Protein AF-A0A7W0R6V9-F1 (afdb_monomer_lite)

pLDDT: mean 82.75, std 11.24, range [44.81, 97.88]

Secondary structure (DSSP, 8-state):
-HHHHHHHHHHHHHHHHH-S-SS-PPPGGG-SEEEE-SHHHHTS-HHHHHHHHHHHHT-TTTTTTTSTT-EEEEETT--HHHHHHHTTT-HHHHHHHHHHHTEE-

Radius of gyration: 14.43 Å; chains: 1; bounding box: 35×31×29 Å

Structure (mmCIF, N/CA/C/O backbone):
data_AF-A0A7W0R6V9-F1
#
_entry.id   AF-A0A7W0R6V9-F1
#
loop_
_atom_site.group_PDB
_atom_site.id
_atom_site.type_symbol
_atom_site.label_atom_id
_atom_site.label_alt_id
_atom_site.label_comp_id
_atom_site.label_asym_id
_atom_site.label_entity_id
_atom_site.label_seq_id
_atom_site.pdbx_PDB_ins_code
_atom_site.Cartn_x
_atom_site.Cartn_y
_atom_site.Cartn_z
_atom_site.occupancy
_atom_site.B_iso_or_equiv
_atom_site.auth_seq_id
_atom_site.auth_comp_id
_atom_site.auth_asym_id
_atom_site.auth_atom_id
_atom_site.pdbx_PDB_model_num
ATOM 1 N N . ALA A 1 1 ? 10.559 5.912 6.736 1.00 79.06 1 ALA A N 1
ATOM 2 C CA . ALA A 1 1 ? 10.717 5.943 5.265 1.00 79.06 1 ALA A CA 1
ATOM 3 C C . ALA A 1 1 ? 11.698 4.894 4.729 1.00 79.06 1 ALA A C 1
ATOM 5 O O . ALA A 1 1 ? 11.279 4.051 3.948 1.00 79.06 1 ALA A O 1
ATOM 6 N N . LEU A 1 2 ? 12.970 4.881 5.154 1.00 86.06 2 LEU A N 1
ATOM 7 C CA . LEU A 1 2 ? 14.030 4.066 4.528 1.00 86.06 2 LEU A CA 1
ATOM 8 C C . LEU A 1 2 ? 13.695 2.574 4.323 1.00 86.06 2 LEU A C 1
ATOM 10 O O . LEU A 1 2 ? 13.941 2.042 3.246 1.00 86.06 2 LEU A O 1
ATOM 14 N N . ALA A 1 3 ? 13.107 1.904 5.320 1.00 85.19 3 ALA A N 1
ATOM 15 C CA . ALA A 1 3 ? 12.737 0.491 5.202 1.00 85.19 3 ALA A CA 1
ATOM 16 C C . ALA A 1 3 ? 11.743 0.228 4.051 1.00 85.19 3 ALA A C 1
ATOM 18 O O . ALA A 1 3 ? 11.921 -0.722 3.292 1.00 85.19 3 ALA A O 1
ATOM 19 N N . VAL A 1 4 ? 10.742 1.102 3.886 1.00 86.12 4 VAL A N 1
ATOM 20 C CA . VAL A 1 4 ? 9.757 1.035 2.792 1.00 86.12 4 VAL A CA 1
ATOM 21 C C . VAL A 1 4 ? 10.453 1.226 1.446 1.00 86.12 4 VAL A C 1
ATOM 23 O O . VAL A 1 4 ? 10.266 0.431 0.529 1.00 86.12 4 VAL A O 1
ATOM 26 N N . MET A 1 5 ? 11.329 2.226 1.359 1.00 88.12 5 MET A N 1
ATOM 27 C CA . MET A 1 5 ? 12.093 2.536 0.149 1.00 88.12 5 MET A CA 1
ATOM 28 C C . MET A 1 5 ? 12.997 1.383 -0.289 1.00 88.12 5 MET A C 1
ATOM 30 O O . MET A 1 5 ? 13.034 1.023 -1.466 1.00 88.12 5 MET A O 1
ATOM 34 N N . LEU A 1 6 ? 13.714 0.777 0.661 1.00 87.88 6 LEU A N 1
ATOM 35 C CA . LEU A 1 6 ? 14.577 -0.374 0.404 1.00 87.88 6 LEU A CA 1
ATOM 36 C C . LEU A 1 6 ? 13.771 -1.589 -0.052 1.00 87.88 6 LEU A C 1
ATOM 38 O O . LEU A 1 6 ? 14.161 -2.235 -1.024 1.00 87.88 6 LEU A O 1
ATOM 42 N N . ALA A 1 7 ? 12.652 -1.882 0.615 1.00 85.69 7 ALA A N 1
ATOM 43 C CA . ALA A 1 7 ? 11.776 -2.985 0.235 1.00 85.69 7 ALA A CA 1
ATOM 44 C C . ALA A 1 7 ? 11.259 -2.812 -1.201 1.00 85.69 7 ALA A C 1
ATOM 46 O O . ALA A 1 7 ? 11.374 -3.730 -2.015 1.00 85.69 7 ALA A O 1
ATOM 47 N N . LEU A 1 8 ? 10.781 -1.612 -1.534 1.00 83.44 8 LEU A N 1
ATOM 48 C CA . LEU A 1 8 ? 10.223 -1.302 -2.845 1.00 83.44 8 LEU A CA 1
ATOM 49 C C . LEU A 1 8 ? 11.283 -1.381 -3.955 1.00 83.44 8 LEU A C 1
ATOM 51 O O . LEU A 1 8 ? 11.097 -2.073 -4.956 1.00 83.44 8 LEU A O 1
ATOM 55 N N . ARG A 1 9 ? 12.446 -0.750 -3.757 1.00 86.69 9 ARG A N 1
ATOM 56 C CA . ARG A 1 9 ? 13.560 -0.799 -4.719 1.00 86.69 9 ARG A CA 1
ATOM 57 C C . ARG A 1 9 ? 14.101 -2.217 -4.900 1.00 86.69 9 ARG A C 1
ATOM 59 O O . ARG A 1 9 ? 14.455 -2.592 -6.017 1.00 86.69 9 ARG A O 1
ATOM 66 N N . ARG A 1 10 ? 14.162 -3.016 -3.829 1.00 83.88 10 ARG A N 1
ATOM 67 C CA . ARG A 1 10 ? 14.562 -4.430 -3.901 1.00 83.88 10 ARG A CA 1
ATOM 68 C C . ARG A 1 10 ? 13.572 -5.243 -4.729 1.00 83.88 10 ARG A C 1
ATOM 70 O O . ARG A 1 10 ? 14.018 -6.058 -5.528 1.00 83.88 10 ARG A O 1
ATOM 77 N N . HIS A 1 11 ? 12.271 -5.016 -4.561 1.00 81.31 11 HIS A N 1
ATOM 78 C CA . HIS A 1 11 ? 11.234 -5.708 -5.325 1.00 81.31 11 HIS A CA 1
ATOM 79 C C . HIS A 1 11 ? 11.332 -5.396 -6.823 1.00 81.31 11 HIS A C 1
ATOM 81 O O . HIS A 1 11 ? 11.478 -6.307 -7.633 1.00 81.31 11 HIS A O 1
ATOM 87 N N . VAL A 1 12 ? 11.385 -4.108 -7.175 1.00 80.75 12 VAL A N 1
ATOM 88 C CA . VAL A 1 12 ? 11.525 -3.649 -8.566 1.00 80.75 12 VAL A CA 1
ATOM 89 C C . VAL A 1 12 ? 12.796 -4.201 -9.225 1.00 80.75 12 VAL A C 1
ATOM 91 O O . VAL A 1 12 ? 12.767 -4.661 -10.364 1.00 80.75 12 VAL A O 1
ATOM 94 N N . ARG A 1 13 ? 13.929 -4.199 -8.508 1.00 81.44 13 ARG A N 1
ATOM 95 C CA . ARG A 1 13 ? 15.184 -4.781 -9.015 1.00 81.44 13 ARG A CA 1
ATOM 96 C C . ARG A 1 13 ? 15.109 -6.296 -9.172 1.00 81.44 13 ARG A C 1
ATOM 98 O O . ARG A 1 13 ? 15.655 -6.818 -10.137 1.00 81.44 13 ARG A O 1
ATOM 105 N N . ALA A 1 14 ? 14.475 -6.997 -8.233 1.00 77.50 14 ALA A N 1
ATOM 106 C CA . ALA A 1 14 ? 14.317 -8.445 -8.310 1.00 77.50 14 ALA A CA 1
ATOM 107 C C . ALA A 1 14 ? 13.486 -8.841 -9.537 1.00 77.50 14 ALA A C 1
ATOM 109 O O . ALA A 1 14 ? 13.868 -9.759 -10.255 1.00 77.50 14 ALA A O 1
ATOM 110 N N . GLU A 1 15 ? 12.413 -8.109 -9.830 1.00 74.69 15 GLU A N 1
ATOM 111 C CA . GLU A 1 15 ? 11.634 -8.327 -11.048 1.00 74.69 15 GLU A CA 1
ATOM 112 C C . GLU A 1 15 ? 12.468 -8.084 -12.314 1.00 74.69 15 GLU A C 1
ATOM 114 O O . GLU A 1 15 ? 12.468 -8.918 -13.216 1.00 74.69 15 GLU A O 1
ATOM 119 N N . ALA A 1 16 ? 13.239 -6.992 -12.363 1.00 74.31 16 ALA A N 1
ATOM 120 C CA . ALA A 1 16 ? 14.111 -6.697 -13.500 1.00 74.31 16 ALA A CA 1
ATOM 121 C C . ALA A 1 16 ? 15.201 -7.767 -13.720 1.00 74.31 16 ALA A C 1
ATOM 123 O O . ALA A 1 16 ? 15.566 -8.043 -14.858 1.00 74.31 16 ALA A O 1
ATOM 124 N N . ALA A 1 17 ? 15.720 -8.366 -12.644 1.00 75.12 17 ALA A N 1
ATOM 125 C CA . ALA A 1 17 ? 16.790 -9.361 -12.706 1.00 75.12 17 ALA A CA 1
ATOM 126 C C . ALA A 1 17 ? 16.294 -10.784 -13.013 1.00 75.12 17 ALA A C 1
ATOM 128 O O . ALA A 1 17 ? 16.988 -11.540 -13.690 1.00 75.12 17 ALA A O 1
ATOM 129 N N . TYR A 1 18 ? 15.119 -11.168 -12.506 1.00 68.31 18 TYR A N 1
ATOM 130 C CA . TYR A 1 18 ? 14.650 -12.561 -12.540 1.00 68.31 18 TYR A CA 1
ATOM 131 C C . TYR A 1 18 ? 13.389 -12.778 -13.388 1.00 68.31 18 TYR A C 1
ATOM 133 O O . TYR A 1 18 ? 12.999 -13.929 -13.614 1.00 68.31 18 TYR A O 1
ATOM 141 N N . GLY A 1 19 ? 12.776 -11.697 -13.882 1.00 66.25 19 GLY A N 1
ATOM 142 C CA . GLY A 1 19 ? 11.457 -11.704 -14.507 1.00 66.25 19 GLY A CA 1
ATOM 143 C C . GLY A 1 19 ? 10.338 -11.973 -13.497 1.00 66.25 19 GLY A C 1
ATOM 144 O O . GLY A 1 19 ? 10.578 -12.269 -12.324 1.00 66.25 19 GLY A O 1
ATOM 145 N N . VAL A 1 20 ? 9.084 -11.913 -13.951 1.00 63.28 20 VAL A N 1
ATOM 146 C CA . VAL A 1 20 ? 7.935 -12.330 -13.135 1.00 63.28 20 VAL A CA 1
ATOM 147 C C . VAL A 1 20 ? 7.888 -13.863 -13.103 1.00 63.28 20 VAL A C 1
ATOM 149 O O . VAL A 1 20 ? 7.244 -14.500 -13.936 1.00 63.28 20 VAL A O 1
ATOM 152 N N . ARG A 1 21 ? 8.604 -14.497 -12.171 1.00 53.47 21 ARG A N 1
ATOM 153 C CA . ARG A 1 21 ? 8.571 -15.960 -12.026 1.00 53.47 21 ARG A CA 1
ATOM 154 C C . ARG A 1 21 ? 7.488 -16.406 -11.044 1.00 53.47 21 ARG A C 1
ATOM 156 O O . ARG A 1 21 ? 7.562 -16.101 -9.862 1.00 53.47 21 ARG A O 1
ATOM 163 N N . GLY A 1 22 ? 6.550 -17.208 -11.556 1.00 52.66 22 GLY A N 1
ATOM 164 C CA . GLY A 1 22 ? 5.825 -18.225 -10.786 1.00 52.66 22 GLY A CA 1
ATOM 165 C C . GLY A 1 22 ? 4.753 -17.730 -9.816 1.00 52.66 22 GLY A C 1
ATOM 166 O O . GLY A 1 22 ? 4.922 -17.923 -8.625 1.00 52.66 22 GLY A O 1
ATOM 167 N N . THR A 1 23 ? 3.677 -17.148 -10.362 1.00 44.81 23 THR A N 1
ATOM 168 C CA . THR A 1 23 ? 2.240 -17.216 -9.977 1.00 44.81 23 THR A CA 1
ATOM 169 C C . THR A 1 23 ? 1.584 -15.899 -10.393 1.00 44.81 23 THR A C 1
ATOM 171 O O . THR A 1 23 ? 1.609 -14.950 -9.624 1.00 44.81 23 THR A O 1
ATOM 174 N N . ALA A 1 24 ? 1.050 -15.817 -11.618 1.00 50.25 24 ALA A N 1
ATOM 175 C CA . ALA A 1 24 ? 0.126 -14.759 -12.070 1.00 50.25 24 ALA A CA 1
ATOM 176 C C . ALA A 1 24 ? 0.461 -13.293 -11.672 1.00 50.25 24 ALA A C 1
ATOM 178 O O . ALA A 1 24 ? -0.443 -12.493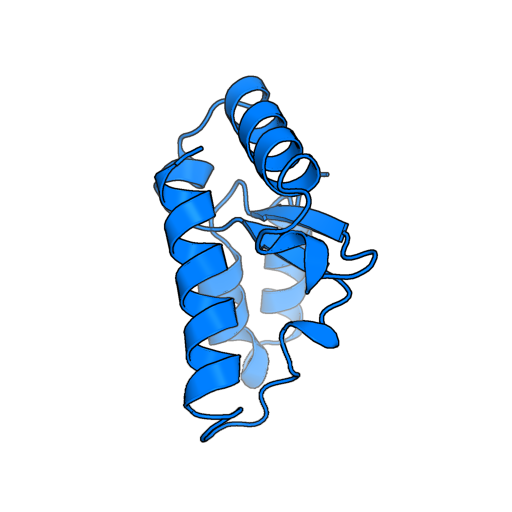 -11.443 1.00 50.25 24 ALA A O 1
ATOM 179 N N . GLY A 1 25 ? 1.742 -12.930 -11.551 1.00 53.47 25 GLY A N 1
ATOM 180 C CA . GLY A 1 25 ? 2.148 -11.607 -11.081 1.00 53.47 25 GLY A CA 1
ATOM 181 C C . GLY A 1 25 ? 2.111 -10.587 -12.213 1.00 53.47 25 GLY A C 1
ATOM 182 O O . GLY A 1 25 ? 2.824 -10.729 -13.202 1.00 53.47 25 GLY A O 1
ATOM 183 N N . ALA A 1 26 ? 1.294 -9.548 -12.085 1.00 60.81 26 ALA A N 1
ATOM 184 C CA . ALA A 1 26 ? 1.444 -8.366 -12.921 1.00 60.81 26 ALA A CA 1
ATOM 185 C C . ALA A 1 26 ? 2.820 -7.735 -12.636 1.00 60.81 26 ALA A C 1
ATOM 187 O O . ALA A 1 26 ? 3.259 -7.700 -11.486 1.00 60.81 26 ALA A O 1
ATOM 188 N N . SER A 1 27 ? 3.505 -7.256 -13.675 1.00 73.44 27 SER A N 1
ATOM 189 C CA . SER A 1 27 ? 4.753 -6.502 -13.518 1.00 73.44 27 SER A CA 1
ATOM 190 C C . SER A 1 27 ? 4.532 -5.319 -12.572 1.00 73.44 27 SER A C 1
ATOM 192 O O . SER A 1 27 ? 3.490 -4.662 -12.663 1.00 73.44 27 SER A O 1
ATOM 194 N N . ALA A 1 28 ? 5.509 -4.966 -11.733 1.00 73.62 28 ALA A N 1
ATOM 195 C CA . ALA A 1 28 ? 5.464 -3.723 -10.966 1.00 73.62 28 ALA A CA 1
ATOM 196 C C . ALA A 1 28 ? 5.263 -2.519 -11.897 1.00 73.62 28 ALA A C 1
ATOM 198 O O . ALA A 1 28 ? 4.549 -1.590 -11.549 1.00 73.62 28 ALA A O 1
ATOM 199 N N . ARG A 1 29 ? 5.784 -2.564 -13.130 1.00 76.38 29 ARG A N 1
ATOM 200 C CA . ARG A 1 29 ? 5.557 -1.518 -14.139 1.00 76.38 29 ARG A CA 1
ATOM 201 C C . ARG A 1 29 ? 4.095 -1.394 -14.581 1.00 76.38 29 ARG A C 1
ATOM 203 O O . ARG A 1 29 ? 3.686 -0.335 -15.035 1.00 76.38 29 ARG A O 1
ATOM 210 N N . SER A 1 30 ? 3.319 -2.468 -14.473 1.00 77.75 30 SER A N 1
ATOM 211 C CA . SER A 1 30 ? 1.880 -2.470 -14.768 1.00 77.75 30 SER A CA 1
ATOM 212 C C . SER A 1 30 ? 1.007 -2.190 -13.544 1.00 77.75 30 SER A C 1
ATOM 214 O O . SER A 1 30 ? -0.216 -2.153 -13.664 1.00 77.75 30 SER A O 1
ATOM 216 N N . ALA A 1 31 ? 1.604 -2.014 -12.362 1.00 80.88 31 ALA A N 1
ATOM 217 C CA . ALA A 1 31 ? 0.850 -1.730 -11.155 1.00 80.88 31 ALA A CA 1
ATOM 218 C C . ALA A 1 31 ? 0.342 -0.283 -11.179 1.00 80.88 31 ALA A C 1
ATOM 220 O O . ALA A 1 31 ? 1.125 0.659 -11.115 1.00 80.88 31 ALA A O 1
ATOM 221 N N . SER A 1 32 ? -0.979 -0.115 -11.205 1.00 84.56 32 SER A N 1
ATOM 222 C CA . SER A 1 32 ? -1.636 1.188 -11.041 1.00 84.56 32 SER A CA 1
ATOM 223 C C . SER A 1 32 ? -1.822 1.582 -9.572 1.00 84.56 32 SER A C 1
ATOM 225 O O . SER A 1 32 ? -2.259 2.690 -9.274 1.00 84.56 32 SER A O 1
ATOM 227 N N . THR A 1 33 ? -1.542 0.675 -8.632 1.00 87.00 33 THR A N 1
ATOM 228 C CA . THR A 1 33 ? -1.725 0.911 -7.197 1.00 87.00 33 THR A CA 1
ATOM 229 C C . THR A 1 33 ? -0.638 0.211 -6.393 1.00 87.00 33 THR A C 1
ATOM 231 O O . THR A 1 33 ? -0.342 -0.965 -6.601 1.00 87.00 33 THR A O 1
ATOM 234 N N . VAL A 1 34 ? -0.075 0.936 -5.434 1.00 88.00 34 VAL A N 1
ATOM 235 C CA . VAL A 1 34 ? 0.914 0.478 -4.464 1.00 88.00 34 VAL A CA 1
ATOM 236 C C . VAL A 1 34 ? 0.285 0.593 -3.088 1.00 88.00 34 VAL A C 1
ATOM 238 O O . VAL A 1 34 ? -0.097 1.681 -2.663 1.00 88.00 34 VAL A O 1
ATOM 241 N N . ILE A 1 35 ? 0.198 -0.522 -2.367 1.00 89.19 35 ILE A N 1
ATOM 242 C CA . ILE A 1 35 ? -0.311 -0.505 -0.998 1.00 89.19 35 ILE A CA 1
ATOM 243 C C . ILE A 1 35 ? 0.835 -0.742 -0.025 1.00 89.19 35 ILE A C 1
ATOM 245 O O . ILE A 1 35 ? 1.453 -1.807 -0.001 1.00 89.19 35 ILE A O 1
ATOM 249 N N . LEU A 1 36 ? 1.094 0.259 0.809 1.00 89.62 36 LEU A N 1
ATOM 250 C CA . LEU A 1 36 ? 1.990 0.159 1.946 1.00 89.62 36 LEU A CA 1
ATOM 251 C C . LEU A 1 36 ? 1.254 -0.600 3.055 1.00 89.62 36 LEU A C 1
ATOM 253 O O . LEU A 1 36 ? 0.328 -0.075 3.672 1.00 89.62 36 LEU A O 1
ATOM 257 N N . SER A 1 37 ? 1.674 -1.834 3.329 1.00 86.69 37 SER A N 1
ATOM 258 C CA . SER A 1 37 ? 1.172 -2.645 4.446 1.00 86.69 37 SER A CA 1
ATOM 259 C C . SER A 1 37 ? 2.330 -3.166 5.305 1.00 86.69 37 SER A C 1
ATOM 261 O O . SER A 1 37 ? 3.473 -3.240 4.851 1.00 86.69 37 SER A O 1
ATOM 263 N N . GLY A 1 38 ? 2.064 -3.488 6.572 1.00 83.25 38 GLY A N 1
ATOM 264 C CA . GLY A 1 38 ? 3.071 -3.970 7.522 1.00 83.25 38 GLY A CA 1
ATOM 265 C C . GLY A 1 38 ? 2.874 -3.452 8.944 1.00 83.25 38 GLY A C 1
ATOM 266 O O . GLY A 1 38 ? 2.173 -2.467 9.178 1.00 83.25 38 GLY A O 1
ATOM 267 N N . GLY A 1 39 ? 3.555 -4.080 9.909 1.00 77.31 39 GLY A N 1
ATOM 268 C CA . GLY A 1 39 ? 3.516 -3.660 11.315 1.00 77.31 39 GLY A CA 1
ATOM 269 C C . GLY A 1 39 ? 4.000 -2.220 11.534 1.00 77.31 39 GLY A C 1
ATOM 270 O O . GLY A 1 39 ? 3.413 -1.489 12.324 1.00 77.31 39 GLY A O 1
ATOM 271 N N . SER A 1 40 ? 5.005 -1.772 10.777 1.00 78.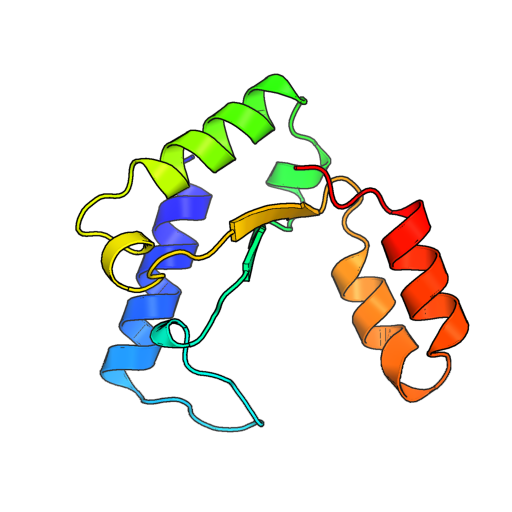25 40 SER A N 1
ATOM 272 C CA . SER A 1 40 ? 5.513 -0.394 10.840 1.00 78.25 40 SER A CA 1
ATOM 273 C C . SER A 1 40 ? 4.493 0.651 10.380 1.00 78.25 40 SER A C 1
ATOM 275 O O . SER A 1 40 ? 4.515 1.769 10.877 1.00 78.25 40 SER A O 1
ATOM 277 N N . ILE A 1 41 ? 3.580 0.295 9.473 1.00 86.69 41 ILE A N 1
ATOM 278 C CA . ILE A 1 41 ? 2.508 1.178 8.986 1.00 86.69 41 ILE A CA 1
ATOM 279 C C . ILE A 1 41 ? 1.292 1.102 9.910 1.00 86.69 41 ILE A C 1
ATOM 281 O O . ILE A 1 41 ? 0.687 2.130 10.222 1.00 86.69 41 ILE A O 1
ATOM 285 N N . ARG A 1 42 ? 0.980 -0.093 10.429 1.00 84.62 42 ARG A N 1
ATOM 286 C CA . ARG A 1 42 ? -0.096 -0.308 11.405 1.00 84.62 42 ARG A CA 1
ATOM 287 C C . ARG A 1 42 ? 0.062 0.579 12.639 1.00 84.62 42 ARG A C 1
ATOM 289 O O . ARG A 1 42 ? -0.919 1.168 13.080 1.00 84.62 42 ARG A O 1
ATOM 296 N N . TYR A 1 43 ? 1.281 0.701 13.159 1.00 87.50 43 TYR A N 1
ATOM 297 C CA . TYR A 1 43 ? 1.561 1.489 14.365 1.00 87.50 43 TYR A CA 1
ATOM 298 C C . TYR A 1 43 ? 2.021 2.927 14.086 1.00 87.50 43 TYR A C 1
ATOM 300 O O . TYR A 1 43 ? 2.211 3.689 15.029 1.00 87.50 43 TYR A O 1
ATOM 308 N N . ALA A 1 44 ? 2.184 3.314 12.818 1.00 89.31 44 ALA A N 1
ATOM 309 C CA . ALA A 1 44 ? 2.496 4.692 12.457 1.00 89.31 44 ALA A CA 1
ATOM 310 C C . ALA A 1 44 ? 1.297 5.618 12.712 1.00 89.31 44 ALA A C 1
ATOM 312 O O . ALA A 1 44 ? 0.148 5.265 12.426 1.00 89.31 44 ALA A O 1
ATOM 313 N N . SER A 1 45 ? 1.578 6.826 13.199 1.00 91.75 45 SER A N 1
ATOM 314 C CA . SER A 1 45 ? 0.595 7.904 13.275 1.00 91.75 45 SER A CA 1
ATOM 315 C C . SER A 1 45 ? 0.147 8.340 11.868 1.00 91.75 45 SER A C 1
ATOM 317 O O . SER A 1 45 ? 0.851 8.082 10.886 1.00 91.75 45 SER A O 1
ATOM 319 N N . PRO A 1 46 ? -0.998 9.036 11.727 1.00 90.25 46 PRO A N 1
ATOM 320 C CA . PRO A 1 46 ? -1.433 9.565 10.433 1.00 90.25 46 PRO A CA 1
ATOM 321 C C . PRO A 1 46 ? -0.375 10.443 9.747 1.00 90.25 46 PRO A C 1
ATOM 323 O O . PRO A 1 46 ? -0.118 10.265 8.561 1.00 90.25 46 PRO A O 1
ATOM 326 N N . ALA A 1 47 ? 0.304 11.316 10.501 1.00 92.06 47 ALA A N 1
ATOM 327 C CA . ALA A 1 47 ? 1.379 12.159 9.974 1.00 92.06 47 ALA A CA 1
ATOM 328 C C . ALA A 1 47 ? 2.562 11.324 9.457 1.00 92.06 47 ALA A C 1
ATOM 330 O O . ALA A 1 47 ? 3.029 11.531 8.342 1.00 92.06 47 ALA A O 1
ATOM 331 N N . GLN A 1 48 ? 2.979 10.303 10.213 1.00 91.94 48 GLN A N 1
ATOM 332 C CA . GLN A 1 48 ? 4.050 9.398 9.790 1.00 91.94 48 GLN A CA 1
ATOM 333 C C . GLN A 1 48 ? 3.679 8.613 8.526 1.00 91.94 48 GLN A C 1
ATOM 335 O O . GLN A 1 48 ? 4.540 8.342 7.694 1.00 91.94 48 GLN A O 1
ATOM 340 N N . ARG A 1 49 ? 2.407 8.237 8.351 1.00 91.62 49 ARG A N 1
ATOM 341 C CA . ARG A 1 49 ? 1.939 7.577 7.121 1.00 91.62 49 ARG A CA 1
ATOM 342 C C . ARG A 1 49 ? 1.954 8.527 5.930 1.00 91.62 49 ARG A C 1
ATOM 344 O O . ARG A 1 49 ? 2.443 8.132 4.877 1.00 91.62 49 ARG A O 1
ATOM 351 N N . ALA A 1 50 ? 1.502 9.767 6.108 1.00 90.94 50 ALA A N 1
ATOM 352 C CA . ALA A 1 50 ? 1.578 10.789 5.067 1.00 90.94 50 ALA A CA 1
ATOM 353 C C . ALA A 1 50 ? 3.034 11.043 4.635 1.00 90.94 50 ALA A C 1
ATOM 355 O O . ALA A 1 50 ? 3.324 11.080 3.443 1.00 90.94 50 ALA A O 1
ATOM 356 N N . GLU A 1 51 ? 3.974 11.106 5.583 1.00 91.62 51 GLU A N 1
ATOM 357 C CA . GLU A 1 51 ? 5.411 11.199 5.289 1.00 91.62 51 GLU A CA 1
ATOM 358 C C . GLU A 1 51 ? 5.939 9.979 4.519 1.00 91.62 51 GLU A C 1
ATOM 360 O O . GLU A 1 51 ? 6.789 10.118 3.641 1.00 91.62 51 GLU A O 1
ATOM 365 N N . LEU A 1 52 ? 5.450 8.769 4.820 1.00 90.25 52 LEU A N 1
ATOM 366 C CA . LEU A 1 52 ? 5.812 7.563 4.069 1.00 90.25 52 LEU A CA 1
ATOM 367 C C . LEU A 1 52 ? 5.301 7.616 2.628 1.00 90.25 52 LEU A C 1
ATOM 369 O O . LEU A 1 52 ? 6.059 7.287 1.717 1.00 90.25 52 LEU A O 1
ATOM 373 N N . VAL A 1 53 ? 4.047 8.027 2.428 1.00 90.62 53 VAL A N 1
ATOM 374 C CA . VAL A 1 53 ? 3.454 8.203 1.096 1.00 90.62 53 VAL A CA 1
ATOM 375 C C . VAL A 1 53 ? 4.23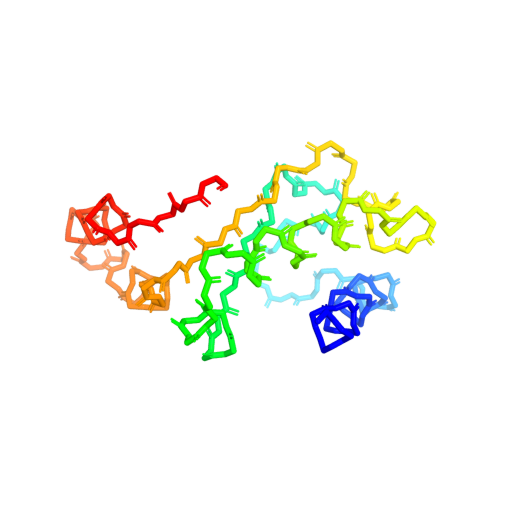9 9.253 0.315 1.00 90.62 53 VAL A C 1
ATOM 377 O O . VAL A 1 53 ? 4.702 8.964 -0.788 1.00 90.62 53 VAL A O 1
ATOM 380 N N . ALA A 1 54 ? 4.487 10.421 0.914 1.00 90.81 54 ALA A N 1
ATOM 381 C CA . ALA A 1 54 ? 5.280 11.487 0.310 1.00 90.81 54 ALA A CA 1
ATOM 382 C C . ALA A 1 54 ? 6.684 11.002 -0.076 1.00 90.81 54 ALA A C 1
ATOM 384 O O . ALA A 1 54 ? 7.108 11.204 -1.206 1.00 90.81 54 ALA A O 1
ATOM 385 N N . ALA A 1 55 ? 7.372 10.262 0.798 1.00 90.06 55 ALA A N 1
ATOM 386 C CA . ALA A 1 55 ? 8.701 9.730 0.501 1.00 90.06 55 ALA A CA 1
ATOM 387 C C . ALA A 1 55 ? 8.722 8.762 -0.698 1.00 90.06 55 ALA A C 1
ATOM 389 O O . ALA A 1 55 ? 9.690 8.749 -1.456 1.00 90.06 55 ALA A O 1
ATOM 390 N N . VAL A 1 56 ? 7.671 7.954 -0.886 1.00 88.56 56 VAL A N 1
ATOM 391 C CA . VAL A 1 56 ? 7.536 7.083 -2.067 1.00 88.56 56 VAL A CA 1
ATOM 392 C C . VAL A 1 56 ? 7.233 7.914 -3.314 1.00 88.56 56 VAL A C 1
ATOM 394 O O . VAL A 1 56 ? 7.826 7.682 -4.369 1.00 88.56 56 VAL A O 1
ATOM 397 N N . LEU A 1 57 ? 6.347 8.907 -3.196 1.00 87.62 57 LEU A N 1
ATOM 398 C CA . LEU A 1 57 ? 6.017 9.831 -4.280 1.00 87.62 57 LEU A CA 1
ATOM 399 C C . LEU A 1 57 ? 7.212 10.715 -4.679 1.00 87.62 57 LEU A C 1
ATOM 401 O O . LEU A 1 57 ? 7.356 11.071 -5.845 1.00 87.62 57 LEU A O 1
ATOM 405 N N . ASP A 1 58 ? 8.130 11.013 -3.772 1.00 88.94 58 ASP A N 1
ATOM 406 C CA . ASP A 1 58 ? 9.324 11.805 -4.065 1.00 88.94 58 ASP A CA 1
ATOM 407 C C . ASP A 1 58 ? 10.517 10.962 -4.542 1.00 88.94 58 ASP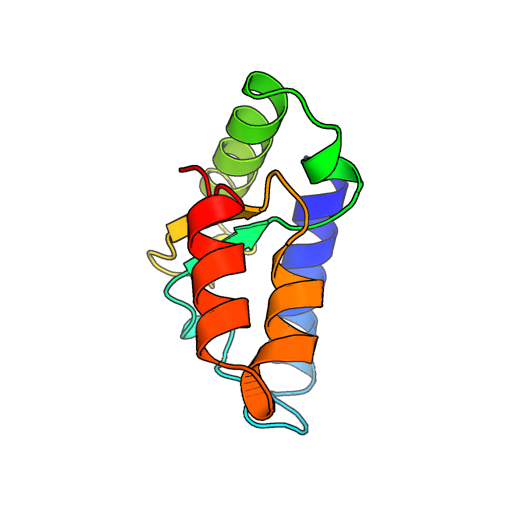 A C 1
ATOM 409 O O . ASP A 1 58 ? 11.554 11.522 -4.899 1.00 88.94 58 ASP A O 1
ATOM 413 N N . ASP A 1 59 ? 10.367 9.633 -4.661 1.00 86.94 59 ASP A N 1
ATOM 414 C CA . ASP A 1 59 ? 11.414 8.699 -5.107 1.00 86.94 59 ASP A CA 1
ATOM 415 C C . ASP A 1 59 ? 11.722 8.756 -6.614 1.00 86.94 59 ASP A C 1
ATOM 417 O O . ASP A 1 59 ? 11.745 7.741 -7.326 1.00 86.94 59 ASP A O 1
ATOM 421 N N . ARG A 1 60 ? 11.930 9.963 -7.140 1.00 76.38 60 ARG A N 1
ATOM 422 C CA . ARG A 1 60 ? 12.194 10.203 -8.558 1.00 76.38 60 ARG A CA 1
ATOM 423 C C . ARG A 1 60 ? 13.485 9.482 -8.967 1.00 76.38 60 ARG A C 1
ATOM 425 O O . ARG A 1 60 ? 14.533 9.657 -8.355 1.00 76.38 60 ARG A O 1
ATOM 432 N N . GLY A 1 61 ? 13.396 8.623 -9.986 1.00 71.62 61 GLY A N 1
ATOM 433 C CA . GLY A 1 61 ? 14.509 7.781 -10.452 1.00 71.62 61 GLY A CA 1
ATOM 434 C C . GLY A 1 61 ? 14.763 6.507 -9.629 1.00 71.62 61 GLY A C 1
ATOM 435 O O . GLY A 1 61 ? 15.646 5.724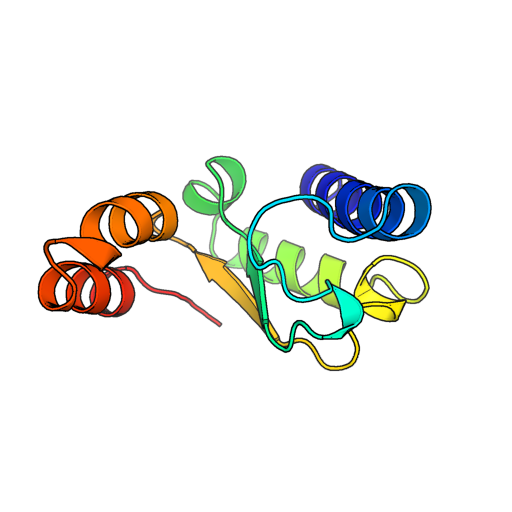 -9.973 1.00 71.62 61 GLY A O 1
ATOM 436 N N . GLY A 1 62 ? 14.000 6.279 -8.556 1.00 79.94 62 GLY A N 1
ATOM 437 C CA . GLY A 1 62 ? 13.976 5.023 -7.815 1.00 79.94 62 GLY A CA 1
ATOM 438 C C . GLY A 1 62 ? 12.806 4.137 -8.238 1.00 79.94 62 GLY A C 1
ATOM 439 O O . GLY A 1 62 ? 12.559 3.925 -9.423 1.00 79.94 62 GLY A O 1
ATOM 440 N N . ALA A 1 63 ? 12.069 3.609 -7.266 1.00 77.44 63 ALA A N 1
ATOM 441 C CA . ALA A 1 63 ? 10.924 2.751 -7.534 1.00 77.44 63 ALA A CA 1
ATOM 442 C C . ALA A 1 63 ? 9.771 3.489 -8.227 1.00 77.44 63 ALA A C 1
ATOM 444 O O . ALA A 1 63 ? 9.122 2.911 -9.098 1.00 77.44 63 ALA A O 1
ATOM 445 N N . ARG A 1 64 ? 9.550 4.774 -7.915 1.00 77.06 64 ARG A N 1
ATOM 446 C CA . ARG A 1 64 ? 8.512 5.574 -8.582 1.00 77.06 64 ARG A CA 1
ATOM 447 C C . ARG A 1 64 ? 8.754 5.738 -10.080 1.00 77.06 64 ARG A C 1
ATOM 449 O O . ARG A 1 64 ? 7.805 5.805 -10.845 1.00 77.06 64 ARG A O 1
ATOM 456 N N . GLY A 1 65 ? 10.015 5.744 -10.517 1.00 78.44 65 GLY A N 1
ATOM 457 C CA . GLY A 1 65 ? 10.339 5.756 -11.947 1.00 78.44 65 GLY A CA 1
ATOM 458 C C . GLY A 1 65 ? 9.851 4.509 -12.698 1.00 78.44 65 GLY A C 1
ATOM 459 O O . GLY A 1 65 ? 9.737 4.542 -13.918 1.00 78.44 65 GLY A O 1
ATOM 460 N N . VAL A 1 66 ? 9.564 3.417 -11.982 1.00 76.88 66 VAL A N 1
ATOM 461 C CA . VAL A 1 66 ? 9.006 2.177 -12.544 1.00 76.88 66 VAL A CA 1
ATOM 462 C C . VAL A 1 66 ? 7.492 2.104 -12.355 1.00 76.88 66 VAL A C 1
ATOM 464 O O . VAL A 1 66 ? 6.798 1.587 -13.224 1.00 76.88 66 VAL A O 1
ATOM 467 N N . LEU A 1 67 ? 6.987 2.652 -11.252 1.00 78.06 67 LEU A N 1
ATOM 468 C CA . LEU A 1 67 ? 5.574 2.690 -10.877 1.00 78.06 67 LEU A CA 1
ATOM 469 C C . LEU A 1 67 ? 4.903 3.938 -11.478 1.00 78.06 67 LEU A C 1
ATOM 471 O O . LEU A 1 67 ? 4.489 4.842 -10.750 1.00 78.06 67 LEU A O 1
ATOM 475 N N . LEU A 1 68 ? 4.884 4.016 -12.813 1.00 72.69 68 LEU A N 1
ATOM 476 C CA . LEU A 1 68 ? 4.327 5.150 -13.559 1.00 72.69 68 LEU A CA 1
ATOM 477 C C . LEU A 1 68 ? 2.855 5.363 -13.181 1.00 72.69 68 LEU A C 1
ATOM 479 O O . LEU A 1 68 ? 2.034 4.470 -13.360 1.00 72.69 68 LEU A O 1
ATOM 483 N N . ASP A 1 69 ? 2.559 6.543 -12.633 1.00 77.69 69 ASP A N 1
ATOM 484 C CA . ASP A 1 69 ? 1.228 6.984 -12.193 1.00 77.69 69 ASP A CA 1
ATOM 485 C C . ASP A 1 69 ? 0.525 6.067 -11.179 1.00 77.69 69 ASP A C 1
ATOM 487 O O . ASP A 1 69 ? -0.691 6.136 -11.002 1.00 77.69 69 ASP A O 1
ATOM 491 N N . ALA A 1 70 ? 1.282 5.227 -10.468 1.00 86.19 70 ALA A N 1
ATOM 492 C CA . ALA A 1 70 ? 0.705 4.366 -9.451 1.00 86.19 70 ALA A CA 1
ATOM 493 C C . ALA A 1 70 ? 0.213 5.180 -8.247 1.00 86.19 70 ALA A C 1
ATOM 495 O O . ALA A 1 70 ? 0.947 5.981 -7.662 1.00 86.19 70 ALA A O 1
ATOM 496 N N . GLU A 1 71 ? -1.018 4.912 -7.829 1.00 89.62 71 GLU A N 1
ATOM 497 C CA . GLU A 1 71 ? -1.579 5.471 -6.608 1.00 89.62 71 GLU A CA 1
ATOM 498 C C . GLU A 1 71 ? -0.973 4.783 -5.380 1.00 89.62 71 GLU A C 1
ATOM 500 O O . GLU A 1 71 ? -0.937 3.554 -5.309 1.00 89.62 71 GLU A O 1
ATOM 505 N N . VAL A 1 72 ? -0.509 5.555 -4.396 1.00 89.25 72 VAL A N 1
ATOM 506 C CA . VAL A 1 72 ? 0.096 5.017 -3.170 1.00 89.25 72 VAL A CA 1
ATOM 507 C C . VAL A 1 72 ? -0.898 5.149 -2.022 1.00 89.25 72 VAL A C 1
ATOM 509 O O . VAL A 1 72 ? -1.278 6.259 -1.679 1.00 89.25 72 VAL A O 1
ATOM 512 N N . ARG A 1 73 ? -1.284 4.026 -1.408 1.00 89.75 73 ARG A N 1
ATOM 513 C CA . ARG A 1 73 ? -2.191 3.983 -0.245 1.00 89.75 73 ARG A CA 1
ATOM 514 C C . ARG A 1 73 ? -1.588 3.230 0.930 1.00 89.75 73 ARG A C 1
ATOM 516 O O . ARG A 1 73 ? -0.684 2.414 0.754 1.00 89.75 73 ARG A O 1
ATOM 523 N N . CYS A 1 74 ? -2.135 3.435 2.128 1.00 90.12 74 CYS A N 1
ATOM 524 C CA . CYS A 1 74 ? -1.738 2.692 3.327 1.00 90.12 74 CYS A CA 1
ATOM 525 C C . CYS A 1 74 ? -2.829 1.724 3.807 1.00 90.12 74 CYS A C 1
ATOM 527 O O . CYS A 1 74 ? -3.973 2.113 4.044 1.00 90.12 74 CYS A O 1
ATOM 529 N N . ASP A 1 75 ? -2.449 0.473 4.067 1.00 91.19 75 ASP A N 1
ATOM 530 C CA . ASP A 1 75 ? -3.251 -0.479 4.839 1.00 91.19 75 ASP A CA 1
ATOM 531 C C . ASP A 1 75 ? -3.060 -0.203 6.337 1.00 91.19 75 ASP A C 1
ATOM 533 O O . ASP A 1 75 ? -2.198 -0.771 7.015 1.00 91.19 75 ASP A O 1
ATOM 537 N N . SER A 1 76 ? -3.857 0.732 6.851 1.00 87.25 76 SER A N 1
ATOM 538 C CA . SER A 1 76 ? -3.736 1.235 8.220 1.00 87.25 76 SER A CA 1
ATOM 539 C C . SER A 1 76 ? -4.054 0.206 9.305 1.00 87.25 76 SER A C 1
ATOM 541 O O . SER A 1 76 ? -3.566 0.330 10.433 1.00 87.25 76 SER A O 1
ATOM 543 N N . ARG A 1 77 ? -4.883 -0.794 8.985 1.00 88.31 77 ARG A N 1
ATOM 544 C CA . ARG A 1 77 ? -5.359 -1.813 9.931 1.00 88.31 77 ARG A CA 1
ATOM 545 C C . ARG A 1 77 ? -4.750 -3.192 9.684 1.00 88.31 77 ARG A C 1
ATOM 547 O O . ARG A 1 77 ? -5.069 -4.115 10.429 1.00 88.31 77 ARG A O 1
ATOM 554 N N . TYR A 1 78 ? -3.835 -3.316 8.719 1.00 88.44 78 TYR A N 1
ATOM 555 C CA . TYR A 1 78 ? -3.161 -4.566 8.360 1.00 88.44 78 TYR A CA 1
ATOM 556 C C . TYR A 1 78 ? -4.152 -5.671 7.954 1.00 88.44 78 TYR A C 1
ATOM 558 O O . TYR A 1 78 ? -4.046 -6.823 8.379 1.00 88.44 78 TYR A O 1
ATOM 566 N N . VAL A 1 79 ? -5.169 -5.301 7.171 1.00 90.38 79 VAL A N 1
ATOM 567 C CA . VAL A 1 79 ? -6.284 -6.189 6.817 1.00 90.38 79 VAL A CA 1
ATOM 568 C C . VAL A 1 79 ? -6.059 -6.977 5.534 1.00 90.38 79 VAL A C 1
ATOM 570 O O . VAL A 1 79 ? -6.729 -7.990 5.335 1.00 90.38 79 VAL A O 1
ATOM 573 N N . LEU A 1 80 ? -5.135 -6.561 4.660 1.00 89.44 80 LEU A N 1
ATOM 574 C CA . LEU A 1 80 ? -4.992 -7.182 3.338 1.00 89.44 80 LEU A CA 1
ATOM 575 C C . LEU A 1 80 ? -4.539 -8.641 3.402 1.00 89.44 80 LEU A C 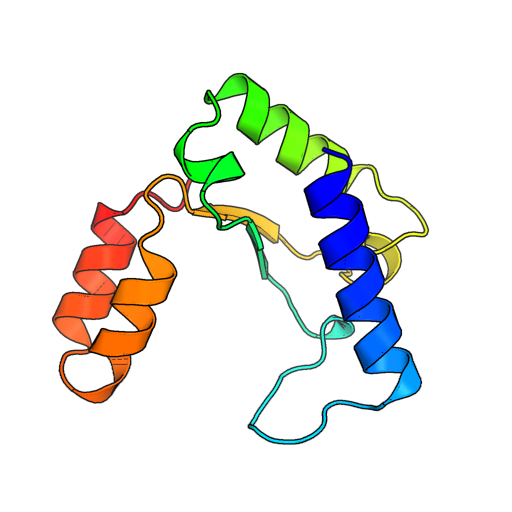1
ATOM 577 O O . LEU A 1 80 ? -5.011 -9.454 2.611 1.00 89.44 80 LEU A O 1
ATOM 581 N N . ALA A 1 81 ? -3.684 -8.994 4.366 1.00 88.19 81 ALA A N 1
ATOM 582 C CA . ALA A 1 81 ? -3.264 -10.380 4.562 1.00 88.19 81 ALA A CA 1
ATOM 583 C C . ALA A 1 81 ? -4.462 -11.278 4.920 1.00 88.19 81 ALA A C 1
ATOM 585 O O . ALA A 1 81 ? -4.671 -12.320 4.301 1.00 88.19 81 ALA A O 1
ATOM 586 N N . ALA A 1 82 ? -5.295 -10.839 5.868 1.00 91.12 82 ALA A N 1
ATOM 587 C CA . ALA A 1 82 ? -6.506 -11.558 6.253 1.00 91.12 82 ALA A CA 1
ATOM 588 C C . ALA A 1 82 ? -7.542 -11.593 5.115 1.00 91.12 82 ALA A C 1
ATOM 590 O O . ALA A 1 82 ? -8.145 -12.633 4.862 1.00 91.12 82 ALA A O 1
ATOM 591 N N . ALA A 1 83 ? -7.710 -10.490 4.380 1.00 92.81 83 ALA A N 1
ATOM 592 C CA . ALA A 1 83 ? -8.596 -10.439 3.222 1.00 92.81 83 ALA A CA 1
ATOM 593 C C . ALA A 1 83 ? -8.153 -11.413 2.119 1.00 92.81 83 ALA A C 1
ATOM 595 O O . ALA A 1 83 ? -8.999 -12.085 1.538 1.00 92.81 83 ALA A O 1
ATOM 596 N N . GLY A 1 84 ? -6.845 -11.536 1.866 1.00 91.12 84 GLY A N 1
ATOM 597 C CA . GLY A 1 84 ? -6.287 -12.488 0.905 1.00 91.12 84 GLY A CA 1
ATOM 598 C C . GLY A 1 84 ? -6.564 -13.944 1.280 1.00 91.12 84 GLY A C 1
ATOM 599 O O . GLY A 1 84 ? -6.982 -14.719 0.424 1.00 91.12 84 GLY A O 1
ATOM 600 N N . LEU A 1 85 ? -6.417 -14.297 2.563 1.00 94.38 85 LEU A N 1
ATOM 601 C CA . LEU A 1 85 ? -6.758 -15.634 3.069 1.00 94.38 85 LEU A CA 1
ATOM 602 C C . LEU A 1 85 ? -8.248 -15.958 2.892 1.00 94.38 85 LEU A C 1
ATOM 604 O O . LEU A 1 85 ? -8.600 -17.084 2.562 1.00 94.38 85 LEU A O 1
ATOM 608 N N . LEU A 1 86 ? -9.120 -14.965 3.078 1.00 95.50 86 LEU A N 1
ATOM 609 C CA . LEU A 1 86 ? -10.569 -15.122 2.935 1.00 95.50 86 LEU A CA 1
ATOM 610 C C . LEU A 1 86 ? -11.053 -15.067 1.480 1.00 95.50 86 LEU A C 1
ATOM 612 O O . LEU A 1 86 ? -12.171 -15.487 1.204 1.00 95.50 86 LEU A O 1
ATOM 616 N N . ALA A 1 87 ? -10.269 -14.525 0.547 1.00 95.38 87 ALA A N 1
ATOM 617 C CA . ALA A 1 87 ? -10.767 -14.111 -0.766 1.00 95.38 87 ALA A CA 1
ATOM 618 C C . ALA A 1 87 ? -11.357 -15.254 -1.605 1.00 95.38 87 ALA A C 1
ATOM 620 O O . ALA A 1 87 ? -12.307 -15.023 -2.354 1.00 95.38 87 ALA A O 1
ATOM 621 N N . LYS A 1 88 ? -10.806 -16.467 -1.482 1.00 94.88 88 LYS A N 1
ATOM 622 C CA . LYS A 1 88 ? -11.243 -17.635 -2.255 1.00 94.88 88 LYS A CA 1
ATOM 623 C C . LYS A 1 88 ? -12.553 -18.218 -1.724 1.00 94.88 88 LYS A C 1
ATOM 625 O O . LYS A 1 88 ? -13.486 -18.410 -2.497 1.00 94.88 88 LYS A O 1
ATOM 630 N N . ASP A 1 89 ? -12.615 -18.463 -0.418 1.00 97.88 89 ASP A N 1
ATOM 631 C CA . ASP A 1 89 ? -13.713 -19.217 0.200 1.00 97.88 89 ASP A CA 1
ATOM 632 C C . ASP A 1 89 ? -14.818 -18.295 0.750 1.00 97.88 89 ASP A C 1
ATOM 634 O O . ASP A 1 89 ? -15.988 -18.670 0.821 1.00 97.88 89 ASP A O 1
ATOM 638 N N . HIS A 1 90 ? -14.472 -17.047 1.088 1.00 96.81 90 HIS A N 1
ATOM 639 C CA . HIS A 1 90 ? -15.366 -16.051 1.685 1.00 96.81 90 HIS A CA 1
ATOM 640 C C . HIS A 1 90 ? -15.202 -14.653 1.048 1.00 96.81 90 HIS A C 1
ATOM 642 O O . HIS A 1 90 ? -14.883 -13.674 1.738 1.00 96.81 90 HIS A O 1
ATOM 648 N N . PRO A 1 91 ? -15.475 -14.495 -0.261 1.00 96.00 91 PRO A N 1
ATOM 649 C CA . PRO A 1 91 ? -15.214 -13.251 -0.993 1.00 96.00 91 PRO A CA 1
ATOM 650 C C . PRO A 1 91 ? -15.988 -12.039 -0.448 1.00 96.00 91 PRO A C 1
ATOM 652 O O . PRO A 1 91 ? -15.475 -10.918 -0.447 1.00 96.00 91 PRO A O 1
ATOM 655 N N . THR A 1 92 ? -17.209 -12.239 0.055 1.00 96.44 92 THR A N 1
ATOM 656 C CA . THR A 1 92 ? -18.011 -11.163 0.662 1.00 96.44 92 THR A CA 1
ATOM 657 C C . THR A 1 92 ? -17.389 -10.668 1.967 1.00 96.44 92 THR A C 1
ATOM 659 O O . THR A 1 92 ? -17.302 -9.458 2.178 1.00 96.44 92 THR A O 1
ATOM 662 N N . ALA A 1 93 ? -16.897 -11.582 2.810 1.00 95.06 93 ALA A N 1
ATOM 663 C CA . ALA A 1 93 ? -16.221 -11.230 4.056 1.00 95.06 93 ALA A CA 1
ATOM 664 C C . ALA A 1 93 ? -14.892 -10.516 3.778 1.00 95.06 93 ALA A C 1
ATOM 666 O O . ALA A 1 93 ? -14.623 -9.482 4.382 1.00 95.06 93 ALA A O 1
ATOM 667 N N . ALA A 1 94 ? -14.112 -10.995 2.802 1.00 94.19 94 ALA A N 1
ATOM 668 C CA . ALA A 1 94 ? -12.881 -10.338 2.365 1.00 94.19 94 ALA A CA 1
ATOM 669 C C . ALA A 1 94 ? -13.133 -8.886 1.917 1.00 94.19 94 ALA A C 1
ATOM 671 O O . ALA A 1 94 ? -12.454 -7.964 2.368 1.00 94.19 94 ALA A O 1
ATOM 672 N N . ARG A 1 95 ? -14.160 -8.651 1.087 1.00 93.00 95 ARG A N 1
ATOM 673 C CA . ARG A 1 95 ? -14.549 -7.296 0.651 1.00 93.00 95 ARG A CA 1
ATOM 674 C C . ARG A 1 95 ? -15.036 -6.428 1.810 1.00 93.00 95 ARG A C 1
ATOM 676 O O . ARG A 1 95 ? -14.667 -5.258 1.883 1.00 93.00 95 ARG A O 1
ATOM 683 N N . GLY A 1 96 ? -15.854 -6.987 2.702 1.00 93.50 96 GLY A N 1
ATOM 684 C CA . GLY A 1 96 ? -16.325 -6.297 3.903 1.00 93.50 96 GLY A CA 1
ATOM 685 C C . GLY A 1 96 ? -15.164 -5.863 4.795 1.00 93.50 96 GLY A C 1
ATOM 686 O O . GLY A 1 96 ? -15.122 -4.716 5.232 1.00 93.50 96 GLY A O 1
ATOM 687 N N . LEU A 1 97 ? -14.176 -6.741 4.970 1.00 91.38 97 LEU A N 1
ATOM 688 C CA . LEU A 1 97 ? -12.976 -6.468 5.749 1.00 91.38 97 LEU A CA 1
ATOM 689 C C . LEU A 1 97 ? -12.130 -5.349 5.134 1.00 91.38 97 LEU A C 1
ATOM 691 O O . LEU A 1 97 ? -11.681 -4.474 5.862 1.00 91.38 97 LEU A O 1
ATOM 695 N N . VAL A 1 98 ? -11.949 -5.324 3.810 1.00 90.00 98 VAL A N 1
ATOM 696 C CA . VAL A 1 98 ? -11.218 -4.233 3.139 1.00 90.00 98 VAL A CA 1
ATOM 697 C C . VAL A 1 98 ? -11.954 -2.898 3.289 1.00 90.00 98 VAL A C 1
ATOM 699 O O . VAL A 1 98 ? -11.336 -1.893 3.634 1.00 90.00 98 VAL A O 1
ATOM 702 N N . ARG A 1 99 ? -13.282 -2.884 3.104 1.00 88.19 99 ARG A N 1
ATOM 703 C CA . ARG A 1 99 ? -14.106 -1.669 3.254 1.00 88.19 99 ARG A CA 1
ATOM 704 C C . ARG A 1 99 ? -14.102 -1.137 4.685 1.00 88.19 99 ARG A C 1
ATOM 706 O O . ARG A 1 99 ? -13.970 0.062 4.896 1.00 88.19 99 ARG A O 1
ATOM 713 N N . ALA A 1 100 ? -14.210 -2.028 5.667 1.00 85.12 100 ALA A N 1
ATOM 714 C CA . ALA A 1 100 ? -14.144 -1.673 7.081 1.00 85.12 100 ALA A CA 1
ATOM 715 C C . ALA A 1 100 ? -12.706 -1.405 7.556 1.00 85.12 100 ALA A C 1
ATOM 717 O O . ALA A 1 100 ? -12.506 -0.779 8.590 1.00 85.12 100 ALA A O 1
ATOM 718 N N . GLY A 1 101 ? -11.698 -1.885 6.828 1.00 73.69 101 GLY A N 1
ATOM 719 C CA . GLY A 1 101 ? -10.290 -1.909 7.216 1.00 73.69 101 GLY A CA 1
ATOM 720 C C . GLY A 1 101 ? -9.522 -0.613 6.973 1.00 73.69 101 GLY A C 1
ATOM 721 O O . GLY A 1 101 ? -8.422 -0.467 7.490 1.00 73.69 101 GLY A O 1
ATOM 722 N N . GLY A 1 102 ? -10.101 0.357 6.265 1.00 65.00 102 GLY A N 1
ATOM 723 C CA . GLY A 1 102 ? -9.487 1.675 6.112 1.00 65.00 102 GLY A CA 1
ATOM 724 C C . GLY A 1 102 ? -8.191 1.629 5.305 1.00 65.00 102 GLY A C 1
ATOM 725 O O . GLY A 1 102 ? -7.132 2.002 5.814 1.00 65.00 102 GLY A O 1
ATOM 726 N N . LEU A 1 103 ? -8.282 1.197 4.042 1.00 67.25 103 LEU A N 1
ATOM 727 C CA . LEU A 1 103 ? -7.370 1.739 3.036 1.00 67.25 103 LEU A CA 1
ATOM 728 C C . LEU A 1 103 ? -7.604 3.247 3.040 1.00 67.25 103 LEU A C 1
ATOM 730 O O . LEU A 1 103 ? -8.676 3.706 2.655 1.00 67.25 103 LEU A O 1
ATOM 734 N N . VAL A 1 104 ? -6.654 3.971 3.614 1.00 62.59 104 VAL A N 1
ATOM 735 C CA . VAL A 1 104 ? -6.681 5.429 3.681 1.00 62.59 104 VAL A CA 1
ATOM 736 C C . VAL A 1 104 ? -5.780 5.963 2.579 1.00 62.59 104 VAL A C 1
ATOM 738 O O . VAL A 1 104 ? -4.742 5.350 2.287 1.00 62.59 104 VAL A O 1
ATOM 741 N N . ASP A 1 105 ? -6.235 7.053 1.969 1.00 54.97 105 ASP A N 1
ATOM 742 C CA . ASP A 1 105 ? -5.472 7.830 0.994 1.00 54.97 105 ASP A CA 1
ATOM 743 C C . ASP A 1 105 ? -4.271 8.516 1.671 1.00 54.97 105 ASP A C 1
ATOM 745 O O . ASP A 1 105 ? -4.417 8.974 2.833 1.00 54.97 105 ASP A O 1
#

Foldseek 3Di:
DVVLLVVLQVVLVCCVVPNPDDDPDDRLLPAQADEDADPVLLPDDPVRVVVVQVVLVPQVPGNCVSNPNRHYWYQNQRLQVVLVVCCPPNVVVSVVSVVVRDRDD

Sequence (105 aa):
ALAVMLALRRHVRAEAAYGVRGTAGASARSASTVILSGGSIRYASPAQRAELVAAVLDDRGGARGVLLDAEVRCDSRYVLAAAGLLAKDHPTAARGLVRAGGLVD